Protein AF-A0A3P6G170-F1 (afdb_monomer)

Mean predicted aligned error: 2.38 Å

Nearest PDB structures (foldseek):
  2gwc-assembly1_B  TM=1.007E+00  e=7.651E-13  Brassica juncea
  4py5-assembly1_A  TM=5.403E-01  e=5.576E-01  Thermovibrio ammonificans HB-1
  6n45-assembly1_B  TM=4.521E-01  e=1.148E+00  Homo sapiens

Radius of gyration: 13.16 Å; Cα contacts (8 Å, |Δi|>4): 92; chains: 1; bounding box: 31×30×37 Å

Foldseek 3Di:
DDQVVVQVLQVQLCVVVVWDFDDDVPGGAWTDDDQKIWGADPVRDIDIDDHDDDDVVVVVVVVVVVVVSSCVRQVVVVHDDDDDPDDPD

Secondary structure (DSSP, 8-state):
--HHHHHHHHHHHHHHHTPEEEEETTEEEEEEETTEEEEE-TT--EEEE----SSHHHHHHHHHHHHHHHHHHHTTTT------SS---

Structure (mmCIF, N/CA/C/O backbone):
data_AF-A0A3P6G170-F1
#
_entry.id   AF-A0A3P6G170-F1
#
loop_
_atom_site.group_PDB
_atom_site.id
_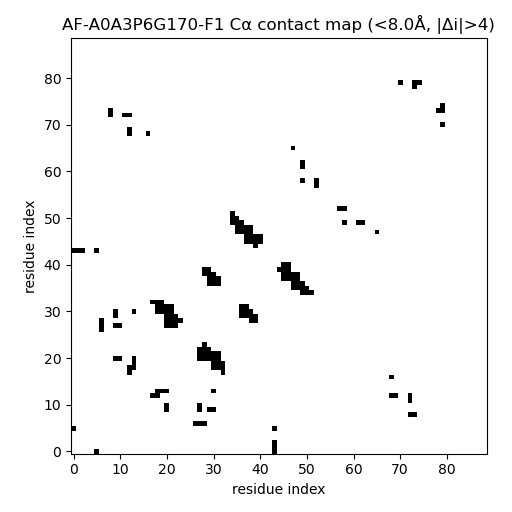atom_site.type_symbol
_atom_site.label_atom_id
_atom_site.label_alt_id
_atom_site.label_comp_id
_atom_site.label_asym_id
_atom_site.label_entity_id
_atom_site.label_seq_id
_atom_site.pdbx_PDB_ins_code
_atom_site.Cartn_x
_atom_site.Cartn_y
_atom_site.Cartn_z
_atom_site.occupancy
_atom_site.B_iso_or_equiv
_atom_site.auth_seq_id
_atom_site.auth_comp_id
_atom_site.auth_asym_id
_atom_site.auth_atom_id
_atom_site.pdbx_PDB_model_num
ATOM 1 N N . MET A 1 1 ? -11.196 6.175 6.360 1.00 84.50 1 MET A N 1
ATOM 2 C CA . MET A 1 1 ? -10.827 4.851 6.900 1.00 84.50 1 MET A CA 1
ATOM 3 C C . MET A 1 1 ? -10.212 5.066 8.277 1.00 84.50 1 MET A C 1
ATOM 5 O O . MET A 1 1 ? -9.494 6.047 8.429 1.00 84.50 1 MET A O 1
ATOM 9 N N . LYS A 1 2 ? -10.549 4.257 9.290 1.00 94.06 2 LYS A N 1
ATOM 10 C CA . LYS A 1 2 ? -9.915 4.346 10.625 1.00 94.06 2 LYS A CA 1
ATOM 11 C C . LYS A 1 2 ? -8.651 3.483 10.671 1.00 94.06 2 LYS A C 1
ATOM 13 O O . LYS A 1 2 ? -8.555 2.541 9.893 1.00 94.06 2 LYS A O 1
ATOM 18 N N . TYR A 1 3 ? -7.735 3.764 11.601 1.00 96.62 3 TYR A N 1
ATOM 19 C CA . TYR A 1 3 ? -6.486 3.002 11.748 1.00 96.62 3 TYR A CA 1
ATOM 20 C C . TYR A 1 3 ? -6.716 1.488 11.866 1.00 96.62 3 TYR A C 1
ATOM 22 O O . TYR A 1 3 ? -6.042 0.739 11.177 1.00 96.62 3 TYR A O 1
ATOM 30 N N . ASP A 1 4 ? -7.707 1.033 12.637 1.00 97.19 4 ASP A N 1
ATOM 31 C CA . ASP A 1 4 ? -7.956 -0.408 12.813 1.00 97.19 4 ASP A CA 1
ATOM 32 C C . ASP A 1 4 ? -8.256 -1.120 11.481 1.00 97.19 4 ASP A C 1
ATOM 34 O O . ASP A 1 4 ? -7.756 -2.211 11.229 1.00 97.19 4 ASP A O 1
ATOM 38 N N . GLN A 1 5 ? -8.991 -0.453 10.582 1.00 97.44 5 GLN A N 1
ATOM 39 C CA . GLN A 1 5 ? -9.261 -0.966 9.234 1.00 97.44 5 GLN A CA 1
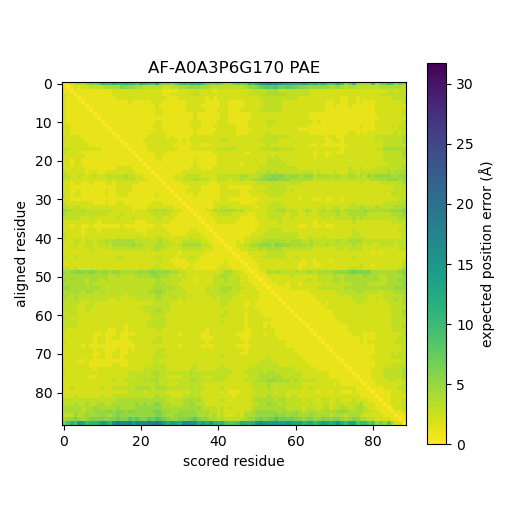ATOM 40 C C . GLN A 1 5 ? -7.996 -0.969 8.366 1.00 97.44 5 GLN A C 1
ATOM 42 O O . GLN A 1 5 ? -7.805 -1.867 7.555 1.00 97.44 5 GLN A O 1
ATOM 47 N N . ILE A 1 6 ? -7.123 0.031 8.533 1.00 98.06 6 ILE A N 1
ATOM 48 C CA . ILE A 1 6 ? -5.832 0.090 7.834 1.00 98.06 6 ILE A CA 1
ATOM 49 C C . ILE A 1 6 ? -4.929 -1.046 8.309 1.00 98.06 6 ILE A C 1
ATOM 51 O O . ILE A 1 6 ? -4.310 -1.719 7.493 1.00 98.06 6 ILE A O 1
ATOM 55 N N . ALA A 1 7 ? -4.867 -1.280 9.617 1.00 98.31 7 ALA A N 1
ATOM 56 C CA . ALA A 1 7 ? -4.065 -2.343 10.196 1.00 98.31 7 ALA A CA 1
ATOM 57 C C . ALA A 1 7 ? -4.537 -3.721 9.714 1.00 98.31 7 ALA A C 1
ATOM 59 O O . ALA A 1 7 ? -3.712 -4.547 9.330 1.00 98.31 7 ALA A O 1
ATOM 60 N N . GLU A 1 8 ? -5.848 -3.968 9.681 1.00 98.38 8 GLU A N 1
ATOM 61 C CA . GLU A 1 8 ? -6.419 -5.205 9.136 1.00 98.38 8 GLU A CA 1
ATOM 62 C C . GLU A 1 8 ? -6.096 -5.377 7.642 1.00 98.38 8 GLU A C 1
ATOM 64 O O . GLU A 1 8 ? -5.669 -6.457 7.224 1.00 98.38 8 GLU A O 1
ATOM 69 N N . LEU A 1 9 ? -6.196 -4.299 6.856 1.00 98.38 9 LEU A N 1
ATOM 70 C CA . LEU A 1 9 ? -5.828 -4.294 5.440 1.00 98.38 9 LEU A CA 1
ATOM 71 C C . LEU A 1 9 ? -4.339 -4.621 5.237 1.00 98.38 9 LEU A C 1
ATOM 73 O O . LEU A 1 9 ? -4.006 -5.499 4.442 1.00 98.38 9 LEU A O 1
ATOM 77 N N . LEU A 1 10 ? -3.439 -3.950 5.963 1.00 98.50 10 LEU A N 1
ATOM 78 C CA . LEU A 1 10 ? -1.991 -4.167 5.864 1.00 98.50 10 LEU A CA 1
ATOM 79 C C . LEU A 1 10 ? -1.610 -5.596 6.273 1.00 98.50 10 LEU A C 1
ATOM 81 O O . LEU A 1 10 ? -0.824 -6.237 5.580 1.00 98.50 10 LEU A O 1
ATOM 85 N N . ASN A 1 11 ? -2.186 -6.125 7.358 1.00 98.62 11 ASN A N 1
ATOM 86 C CA . ASN A 1 11 ? -1.943 -7.508 7.776 1.00 98.62 11 ASN A CA 1
ATOM 87 C C . ASN A 1 11 ? -2.409 -8.513 6.716 1.00 98.62 11 ASN A C 1
ATOM 89 O O . ASN A 1 11 ? -1.665 -9.429 6.373 1.00 98.62 11 ASN A O 1
ATOM 93 N N . SER A 1 12 ? -3.597 -8.302 6.154 1.00 98.44 12 SER A N 1
ATOM 94 C CA . SER A 1 12 ? -4.161 -9.178 5.127 1.00 98.44 12 SER A CA 1
ATOM 95 C C . SER A 1 12 ? -3.349 -9.151 3.826 1.00 98.44 12 SER A C 1
ATOM 97 O O . SER A 1 12 ? -3.125 -10.200 3.223 1.00 98.44 12 SER A O 1
ATOM 99 N N . ILE A 1 13 ? -2.847 -7.981 3.407 1.00 98.50 13 ILE A N 1
ATOM 100 C CA . ILE A 1 13 ? -1.932 -7.870 2.258 1.00 98.50 13 ILE A CA 1
ATOM 101 C C . ILE A 1 13 ? -0.609 -8.585 2.559 1.00 98.50 13 ILE A C 1
ATOM 103 O O . ILE A 1 13 ? -0.128 -9.346 1.720 1.00 98.50 13 ILE A O 1
ATOM 107 N N . ALA A 1 14 ? -0.043 -8.385 3.755 1.00 98.62 14 ALA A N 1
ATOM 108 C CA . ALA A 1 14 ? 1.203 -9.029 4.169 1.00 98.62 14 ALA A CA 1
ATOM 109 C C . ALA A 1 14 ? 1.124 -10.554 4.094 1.00 98.62 14 ALA A C 1
ATOM 111 O O . ALA A 1 14 ? 2.017 -11.194 3.547 1.00 98.62 14 ALA A O 1
ATOM 112 N N . GLU A 1 15 ? 0.042 -11.126 4.615 1.00 98.19 15 GLU A N 1
ATOM 113 C CA . GLU A 1 15 ? -0.150 -12.573 4.687 1.00 98.19 15 GLU A CA 1
ATOM 114 C C . GLU A 1 15 ? -0.492 -13.185 3.327 1.00 98.19 15 GLU A C 1
ATOM 116 O O . GLU A 1 15 ? -0.001 -14.263 3.001 1.00 98.19 15 GLU A O 1
ATOM 121 N N . ARG A 1 16 ? -1.300 -12.498 2.511 1.00 98.31 16 ARG A N 1
ATOM 122 C CA . ARG A 1 16 ? -1.752 -13.015 1.211 1.00 98.31 16 ARG A CA 1
ATOM 123 C C . ARG A 1 16 ? -0.709 -12.868 0.104 1.00 98.31 16 ARG A C 1
ATOM 125 O O . ARG A 1 16 ? -0.689 -13.684 -0.814 1.00 98.31 16 ARG A O 1
ATOM 132 N N . PHE A 1 17 ? 0.118 -11.826 0.165 1.00 98.19 17 PHE A N 1
ATOM 133 C CA . PHE A 1 17 ? 1.059 -11.468 -0.902 1.00 98.19 17 PHE A CA 1
ATOM 134 C C . PHE A 1 17 ? 2.515 -11.413 -0.442 1.00 98.19 17 PHE A C 1
ATOM 136 O O . PHE A 1 17 ? 3.353 -10.886 -1.168 1.00 98.19 17 PHE A O 1
ATOM 143 N N . GLU A 1 18 ? 2.813 -11.952 0.741 1.00 97.88 18 GLU A N 1
ATOM 144 C CA . GLU A 1 18 ? 4.176 -12.127 1.254 1.00 97.88 18 GLU A CA 1
ATOM 145 C C . GLU A 1 18 ? 4.951 -10.801 1.355 1.00 97.88 18 GLU A C 1
ATOM 147 O O . GLU A 1 18 ? 6.097 -10.677 0.909 1.00 97.88 18 GLU A O 1
ATOM 152 N N . TRP A 1 19 ? 4.312 -9.783 1.937 1.00 98.44 19 TRP A N 1
ATOM 153 C CA . TRP A 1 19 ? 5.005 -8.551 2.316 1.00 98.44 19 TRP A CA 1
ATOM 154 C C . TRP A 1 19 ? 5.504 -8.626 3.758 1.00 98.44 19 TRP A C 1
ATOM 156 O O . TRP A 1 19 ? 4.834 -9.143 4.652 1.00 98.44 19 TRP A O 1
ATOM 166 N N . GLU A 1 20 ? 6.669 -8.041 4.005 1.00 98.62 20 GLU A N 1
ATOM 167 C CA . GLU A 1 20 ? 7.214 -7.850 5.342 1.00 98.62 20 GLU A CA 1
ATOM 168 C C . GLU A 1 20 ? 6.484 -6.700 6.050 1.00 98.62 20 GLU A C 1
ATOM 170 O O . GLU A 1 20 ? 6.316 -5.615 5.487 1.00 98.62 20 GLU A O 1
ATOM 175 N N . LYS A 1 21 ? 6.048 -6.931 7.294 1.00 98.62 21 LYS A N 1
ATOM 176 C CA . LYS A 1 21 ? 5.336 -5.933 8.104 1.00 98.62 21 LYS A CA 1
ATOM 177 C C . LYS A 1 21 ? 6.320 -4.885 8.633 1.00 98.62 21 LYS A C 1
ATOM 179 O O . LYS A 1 21 ? 7.310 -5.234 9.273 1.00 98.62 21 LYS A O 1
ATOM 184 N N . VAL A 1 22 ? 6.027 -3.604 8.411 1.00 98.50 22 VAL A N 1
ATOM 185 C CA . VAL A 1 22 ? 6.777 -2.484 8.999 1.00 98.50 22 VAL A CA 1
ATOM 186 C C . VAL A 1 22 ? 6.034 -1.999 10.240 1.00 98.50 22 VAL A C 1
ATOM 188 O O . VAL A 1 22 ? 4.862 -1.627 10.159 1.00 98.50 22 VAL A O 1
ATOM 191 N N . MET A 1 23 ? 6.719 -2.012 11.385 1.00 98.38 23 MET A N 1
ATOM 192 C CA . MET A 1 23 ? 6.126 -1.763 12.701 1.00 98.38 23 MET A CA 1
ATOM 193 C C . MET A 1 23 ? 6.700 -0.500 13.354 1.00 98.38 23 MET A C 1
ATOM 195 O O . MET A 1 23 ? 7.908 -0.272 13.308 1.00 98.38 23 MET A O 1
ATOM 199 N N . GLU A 1 24 ? 5.850 0.261 14.039 1.00 97.75 24 GLU A N 1
ATOM 200 C CA . GLU A 1 24 ? 6.229 1.294 15.004 1.00 97.75 24 GLU A CA 1
ATOM 201 C C . GLU A 1 24 ? 5.652 0.911 16.371 1.00 97.75 24 GLU A C 1
ATOM 203 O O . GLU A 1 24 ? 4.449 1.010 16.617 1.00 97.75 24 GLU A O 1
ATOM 208 N N . GLY A 1 25 ? 6.508 0.393 17.254 1.00 97.56 25 GLY A N 1
ATOM 209 C CA . GLY A 1 25 ? 6.048 -0.252 18.483 1.00 97.56 25 GLY A CA 1
ATOM 210 C C . GLY A 1 25 ? 5.198 -1.488 18.173 1.00 97.56 25 GLY A C 1
ATOM 211 O O . GLY A 1 25 ? 5.653 -2.409 17.498 1.00 97.56 25 GLY A O 1
ATOM 212 N N . ASP A 1 26 ? 3.965 -1.504 18.673 1.00 96.88 26 ASP A N 1
ATOM 213 C CA . ASP A 1 26 ? 2.963 -2.554 18.458 1.00 96.88 26 ASP A CA 1
ATOM 214 C C . ASP A 1 26 ? 2.062 -2.303 17.234 1.00 96.88 26 ASP A C 1
ATOM 216 O O . ASP A 1 26 ? 1.202 -3.124 16.909 1.00 96.88 26 ASP A O 1
ATOM 220 N N . LYS A 1 27 ? 2.257 -1.181 16.533 1.00 98.00 27 LYS A N 1
ATOM 221 C CA . LYS A 1 27 ? 1.417 -0.751 15.415 1.00 98.00 27 LYS A CA 1
ATOM 222 C C . LYS A 1 27 ? 2.057 -1.074 14.076 1.00 98.00 27 LYS A C 1
ATOM 224 O O . LYS A 1 27 ? 3.195 -0.695 13.823 1.00 98.00 27 LYS A O 1
ATOM 229 N N . ILE A 1 28 ? 1.310 -1.737 13.196 1.00 98.50 28 ILE A N 1
ATOM 230 C CA . ILE A 1 28 ? 1.704 -1.881 11.794 1.00 98.50 28 ILE A CA 1
ATOM 231 C C . ILE A 1 28 ? 1.449 -0.555 11.072 1.00 98.50 28 ILE A C 1
ATOM 233 O O . ILE A 1 28 ? 0.342 -0.021 11.110 1.00 98.50 28 ILE A O 1
ATOM 237 N N . ILE A 1 29 ? 2.482 -0.013 10.433 1.00 98.06 29 ILE A N 1
ATOM 238 C CA . ILE A 1 29 ? 2.440 1.306 9.778 1.00 98.06 29 ILE A CA 1
ATOM 239 C C . ILE A 1 29 ? 2.749 1.247 8.281 1.00 98.06 29 ILE A C 1
ATOM 241 O O . ILE A 1 29 ? 2.661 2.255 7.587 1.00 98.06 29 ILE A O 1
ATOM 245 N N . GLY A 1 30 ? 3.109 0.074 7.770 1.00 98.50 30 GLY A N 1
ATOM 246 C CA . GLY A 1 30 ? 3.449 -0.099 6.369 1.00 98.50 30 GLY A CA 1
ATOM 247 C C . GLY A 1 30 ? 3.869 -1.521 6.048 1.00 98.50 30 GLY A C 1
ATOM 248 O O . GLY A 1 30 ? 3.849 -2.405 6.909 1.00 98.50 30 GLY A O 1
ATOM 249 N N . LEU A 1 31 ? 4.265 -1.727 4.798 1.00 98.75 31 LEU A N 1
ATOM 250 C CA . LEU A 1 31 ? 4.739 -3.004 4.277 1.00 98.75 31 LEU A CA 1
ATOM 251 C C . LEU A 1 31 ? 5.988 -2.807 3.426 1.00 98.75 31 LEU A C 1
ATOM 253 O O . LEU A 1 31 ? 6.185 -1.749 2.831 1.00 98.75 31 LEU A O 1
ATOM 257 N N . LYS A 1 32 ? 6.814 -3.844 3.317 1.00 98.38 32 LYS A N 1
ATOM 258 C CA . LYS A 1 32 ? 7.979 -3.863 2.432 1.00 98.38 32 LYS A CA 1
ATOM 259 C C . LYS A 1 32 ? 8.062 -5.175 1.662 1.00 98.38 32 LYS A C 1
ATOM 261 O O . LYS A 1 32 ? 7.881 -6.245 2.228 1.00 98.38 32 LYS A O 1
ATOM 266 N N . GLN A 1 33 ? 8.376 -5.098 0.374 1.00 97.50 33 GLN A N 1
ATOM 267 C CA . GLN A 1 33 ? 8.644 -6.269 -0.456 1.00 97.50 33 GLN A CA 1
ATOM 268 C C . GLN A 1 33 ? 9.789 -5.949 -1.415 1.00 97.50 33 GLN A C 1
ATOM 270 O O . GLN A 1 33 ? 9.669 -5.147 -2.342 1.00 97.50 33 GLN A O 1
ATOM 275 N N . GLY A 1 34 ? 10.954 -6.547 -1.160 1.00 95.50 34 GLY A N 1
ATOM 276 C CA . GLY A 1 34 ? 12.172 -6.246 -1.910 1.00 95.50 34 GLY A CA 1
ATOM 277 C C . GLY A 1 34 ? 12.547 -4.760 -1.828 1.00 95.50 34 GLY A C 1
ATOM 278 O O . GLY A 1 34 ? 12.951 -4.272 -0.771 1.00 95.50 34 GLY A O 1
ATOM 279 N N . LYS A 1 35 ? 12.445 -4.055 -2.963 1.00 96.38 35 LYS A N 1
ATOM 280 C CA . LYS A 1 35 ? 12.740 -2.615 -3.094 1.00 96.38 35 LYS A CA 1
ATOM 281 C C . LYS A 1 35 ? 11.493 -1.723 -3.117 1.00 96.38 35 LYS A C 1
ATOM 283 O O . LYS A 1 35 ? 11.641 -0.524 -3.312 1.00 96.38 35 LYS A O 1
ATOM 288 N N . GLN A 1 36 ? 10.308 -2.301 -2.939 1.00 96.88 36 GLN A N 1
ATOM 289 C CA . GLN A 1 36 ? 9.049 -1.570 -2.851 1.00 96.88 36 GLN A CA 1
ATOM 290 C C . GLN A 1 36 ? 8.608 -1.449 -1.396 1.00 96.88 36 GLN A C 1
ATOM 292 O O . GLN A 1 36 ? 8.895 -2.329 -0.574 1.00 96.88 36 GLN A O 1
ATOM 297 N N . SER A 1 37 ? 7.861 -0.395 -1.091 1.00 98.12 37 SER A N 1
ATOM 298 C CA . SER A 1 37 ? 7.215 -0.235 0.208 1.00 98.12 37 SER A CA 1
ATOM 299 C C . SER A 1 37 ? 5.840 0.403 0.094 1.00 98.12 37 SER A C 1
ATOM 301 O O . SER A 1 37 ? 5.586 1.206 -0.800 1.00 98.12 37 SER A O 1
ATOM 303 N N . ILE A 1 38 ? 4.978 0.051 1.041 1.00 98.50 38 ILE A N 1
ATOM 304 C CA . ILE A 1 38 ? 3.699 0.701 1.290 1.00 98.50 38 ILE A CA 1
ATOM 305 C C . ILE A 1 38 ? 3.819 1.481 2.597 1.00 98.50 38 ILE A C 1
ATOM 307 O O . ILE A 1 38 ? 4.253 0.917 3.605 1.00 98.50 38 ILE A O 1
ATOM 311 N N . SER A 1 39 ? 3.424 2.748 2.584 1.00 98.06 39 SER A N 1
ATOM 312 C CA . SER A 1 39 ? 3.471 3.666 3.728 1.00 98.06 39 SER A CA 1
ATOM 313 C C . SER A 1 39 ? 2.120 4.343 3.956 1.00 98.06 39 SER A C 1
A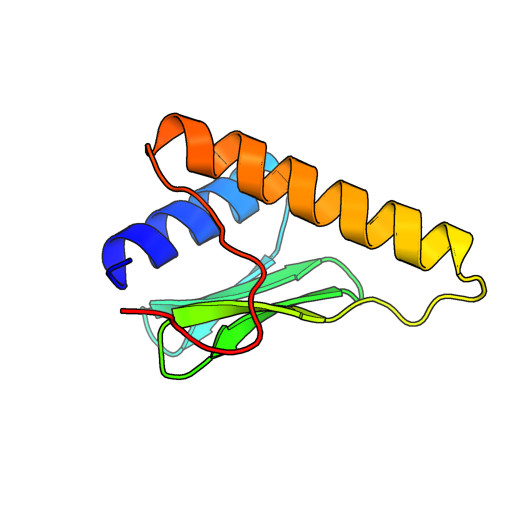TOM 315 O O . SER A 1 39 ? 1.226 4.318 3.104 1.00 98.06 39 SER A O 1
ATOM 317 N N . LEU A 1 40 ? 1.970 4.926 5.146 1.00 97.50 40 LEU A N 1
ATOM 318 C CA . LEU A 1 40 ? 0.819 5.733 5.523 1.00 97.50 40 LEU A CA 1
ATOM 319 C C . LEU A 1 40 ? 1.234 7.186 5.725 1.00 97.50 40 LEU A C 1
ATOM 321 O O . LEU A 1 40 ? 2.125 7.480 6.520 1.00 97.50 40 LEU A O 1
ATOM 325 N N . GLU A 1 41 ? 0.512 8.086 5.073 1.00 96.44 41 GLU A N 1
ATOM 326 C CA . GLU A 1 41 ? 0.600 9.522 5.334 1.00 96.44 41 GLU A CA 1
ATOM 327 C C . GLU A 1 41 ? -0.210 9.913 6.587 1.00 96.44 41 GLU A C 1
ATOM 329 O O . GLU A 1 41 ? -1.065 9.138 7.036 1.00 96.44 41 GLU A O 1
ATOM 334 N N . PRO A 1 42 ? -0.030 11.125 7.158 1.00 93.44 42 PRO A N 1
ATOM 335 C CA . PRO A 1 42 ? -0.677 11.520 8.417 1.00 93.44 42 PRO A CA 1
ATOM 336 C C . PRO A 1 42 ? -2.210 11.396 8.442 1.00 93.44 42 PRO A C 1
ATOM 338 O O . PRO A 1 42 ? -2.799 11.225 9.508 1.00 93.44 42 PRO A O 1
ATOM 341 N N . GLY A 1 43 ? -2.873 11.488 7.283 1.00 93.38 43 GLY A N 1
ATOM 342 C CA . GLY A 1 43 ? -4.324 11.332 7.145 1.00 93.38 43 GLY A CA 1
ATOM 343 C C . GLY A 1 43 ? -4.786 9.906 6.824 1.00 93.38 43 GLY A C 1
ATOM 344 O O . GLY A 1 43 ? -5.967 9.705 6.534 1.00 93.38 43 GLY A O 1
ATOM 345 N N . GLY A 1 44 ? -3.881 8.925 6.843 1.00 94.56 44 GLY A N 1
ATOM 346 C CA . GLY A 1 44 ? -4.150 7.544 6.448 1.00 94.56 44 GLY A CA 1
ATOM 347 C C . GLY A 1 44 ? -4.241 7.347 4.934 1.00 94.56 4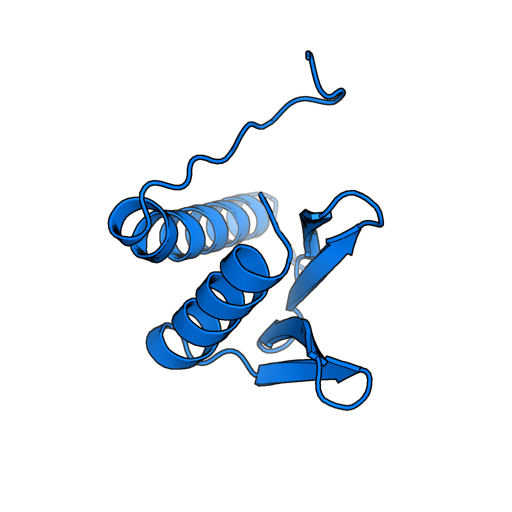4 GLY A C 1
ATOM 348 O O . GLY A 1 44 ? -4.857 6.374 4.493 1.00 94.56 44 GLY A O 1
ATOM 349 N N . GLN A 1 45 ? -3.685 8.267 4.135 1.00 97.06 45 GLN A N 1
ATOM 350 C CA . GLN A 1 45 ? -3.503 8.030 2.705 1.00 97.06 45 GLN A CA 1
ATOM 351 C C . GLN A 1 45 ? -2.514 6.880 2.519 1.00 97.06 45 GLN A C 1
ATOM 353 O O . GLN A 1 45 ? -1.531 6.770 3.247 1.00 97.06 45 GLN A O 1
ATOM 358 N N . PHE A 1 46 ? -2.824 6.013 1.563 1.00 96.56 46 PHE A N 1
ATOM 359 C CA . PHE A 1 46 ? -2.107 4.772 1.316 1.00 96.56 46 PHE A CA 1
ATOM 360 C C . PHE A 1 46 ? -1.164 4.983 0.139 1.00 96.56 46 PHE A C 1
ATOM 362 O O . PHE A 1 46 ? -1.624 5.256 -0.973 1.00 96.56 46 PHE A O 1
ATOM 369 N N . GLU A 1 47 ? 0.135 4.907 0.394 1.00 97.81 47 GLU A N 1
ATOM 370 C CA . GLU A 1 47 ? 1.163 5.242 -0.584 1.00 97.81 47 GLU A CA 1
ATOM 371 C C . GLU A 1 47 ? 1.925 3.994 -1.040 1.00 97.81 47 GLU A C 1
ATOM 373 O O . GLU A 1 47 ? 2.223 3.114 -0.236 1.00 97.81 47 GLU A O 1
ATOM 378 N N . LEU A 1 48 ? 2.262 3.942 -2.335 1.00 97.94 48 LEU A N 1
ATOM 379 C CA . LEU A 1 48 ? 3.229 3.006 -2.904 1.00 97.94 48 LEU A CA 1
ATOM 380 C C . LEU A 1 48 ? 4.512 3.759 -3.266 1.00 97.94 48 LEU A C 1
ATOM 382 O O . LEU A 1 48 ? 4.500 4.643 -4.123 1.00 97.94 48 LEU A O 1
ATOM 386 N N . SER A 1 49 ? 5.627 3.325 -2.693 1.00 97.31 49 SER A N 1
ATOM 387 C CA . SER A 1 49 ? 6.971 3.654 -3.160 1.00 97.31 49 SER A CA 1
ATOM 388 C C . SER A 1 49 ? 7.514 2.505 -4.012 1.00 97.31 49 SER A C 1
ATOM 390 O O . SER A 1 49 ? 7.801 1.416 -3.510 1.00 97.31 49 SER A O 1
ATOM 392 N N . SER A 1 50 ? 7.626 2.767 -5.313 1.00 93.31 50 SER A N 1
ATOM 393 C CA . SER A 1 50 ? 8.087 1.835 -6.345 1.00 93.31 50 SER A CA 1
ATOM 394 C C . SER A 1 50 ? 9.560 1.446 -6.224 1.00 93.31 50 SER A C 1
ATOM 396 O O . SER A 1 50 ? 10.385 2.205 -5.709 1.00 93.31 50 SER A O 1
ATOM 398 N N . ALA A 1 51 ? 9.922 0.288 -6.784 1.00 95.50 51 ALA A N 1
ATOM 399 C CA . ALA A 1 51 ? 11.326 -0.061 -6.947 1.00 95.50 51 ALA A CA 1
ATOM 400 C C . ALA A 1 51 ? 11.999 0.851 -7.997 1.00 95.50 51 ALA A C 1
ATOM 402 O O . ALA A 1 51 ? 11.338 1.402 -8.880 1.00 95.50 51 ALA A O 1
ATOM 403 N N . PRO A 1 52 ? 13.337 0.981 -7.976 1.00 95.94 52 PRO A N 1
ATOM 404 C CA . PRO A 1 52 ? 14.079 1.529 -9.106 1.00 95.94 52 PRO A CA 1
ATOM 405 C C . PRO A 1 52 ?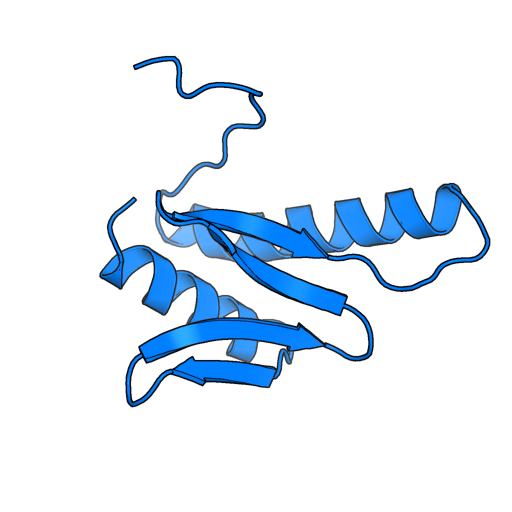 13.943 0.589 -10.313 1.00 95.94 52 PRO A C 1
ATOM 407 O O . PRO A 1 52 ? 14.472 -0.526 -10.292 1.00 95.94 52 PRO A O 1
ATOM 410 N N . LEU A 1 53 ? 13.226 1.038 -11.343 1.00 96.50 53 LEU A N 1
ATOM 411 C CA . LEU A 1 53 ? 12.917 0.277 -12.557 1.00 96.50 53 LEU A CA 1
ATOM 412 C C . LEU A 1 53 ? 13.534 0.944 -13.792 1.00 96.50 53 LEU A C 1
ATOM 414 O O . LEU A 1 53 ? 13.783 2.147 -13.805 1.00 96.50 53 LEU A O 1
ATOM 418 N N . GLU A 1 54 ? 13.789 0.153 -14.831 1.00 97.69 54 GLU A N 1
ATOM 419 C CA . GLU A 1 54 ? 14.473 0.596 -16.051 1.00 97.69 54 GLU A CA 1
ATOM 420 C C . GLU A 1 54 ? 13.509 1.232 -17.060 1.00 97.69 54 GLU A C 1
ATOM 422 O O . GLU A 1 54 ? 13.877 2.151 -17.789 1.00 97.69 54 GLU A O 1
ATOM 427 N N . THR A 1 55 ? 12.261 0.756 -17.108 1.00 98.12 55 THR A N 1
ATOM 428 C CA . THR A 1 55 ? 11.286 1.183 -18.120 1.00 98.12 55 THR A CA 1
ATOM 429 C C . THR A 1 55 ? 9.939 1.562 -17.518 1.00 98.12 55 THR A C 1
ATOM 431 O O . THR A 1 55 ? 9.484 0.985 -16.531 1.00 98.12 55 THR A O 1
ATOM 434 N N . LEU A 1 56 ? 9.228 2.465 -18.197 1.00 97.81 56 LEU A N 1
ATOM 435 C CA . LEU A 1 56 ? 7.860 2.843 -17.828 1.00 97.81 56 LEU A CA 1
ATOM 436 C C . LEU A 1 56 ? 6.877 1.663 -17.890 1.00 97.81 56 LEU A C 1
ATOM 438 O O . LEU A 1 56 ? 5.885 1.648 -17.167 1.00 97.81 56 LEU A O 1
ATOM 442 N N . HIS A 1 57 ? 7.143 0.655 -18.726 1.00 98.19 57 HIS A N 1
ATOM 443 C CA . HIS A 1 57 ? 6.325 -0.558 -18.781 1.00 98.19 57 HIS A CA 1
ATOM 444 C C . HIS A 1 57 ? 6.434 -1.376 -17.494 1.00 98.19 57 HIS A C 1
ATOM 446 O O . HIS A 1 57 ? 5.425 -1.895 -17.021 1.00 98.19 57 HIS A O 1
ATOM 452 N N . GLN A 1 58 ? 7.628 -1.441 -16.897 1.00 97.62 58 GLN A N 1
ATOM 453 C CA . GLN A 1 58 ? 7.813 -2.061 -15.586 1.00 97.62 58 GLN A CA 1
ATOM 454 C C . GLN A 1 58 ? 7.096 -1.253 -14.501 1.00 97.62 58 GLN A C 1
ATOM 456 O O . GLN A 1 58 ? 6.393 -1.848 -13.692 1.00 97.62 58 GLN A O 1
ATOM 461 N N . THR A 1 59 ? 7.190 0.083 -14.520 1.00 97.06 59 THR A N 1
ATOM 462 C CA . THR A 1 59 ? 6.441 0.941 -13.580 1.00 97.06 59 THR A CA 1
ATOM 463 C C . THR A 1 59 ? 4.936 0.706 -13.688 1.00 97.06 59 THR A C 1
ATOM 465 O O . THR A 1 59 ? 4.259 0.530 -12.682 1.00 97.06 59 THR A O 1
ATOM 468 N N . CYS A 1 60 ? 4.402 0.636 -14.910 1.00 97.69 60 CYS A N 1
ATOM 469 C CA . CYS A 1 60 ? 2.991 0.336 -15.137 1.00 97.69 60 CYS A CA 1
ATOM 470 C C . CYS A 1 60 ? 2.613 -1.052 -14.596 1.00 97.69 60 CYS A C 1
ATOM 472 O O . CYS A 1 60 ? 1.586 -1.195 -13.935 1.00 97.69 60 CYS A O 1
ATOM 474 N N . ALA A 1 61 ? 3.441 -2.075 -14.830 1.00 97.69 61 ALA A N 1
ATOM 475 C CA . ALA A 1 61 ? 3.205 -3.415 -14.296 1.00 97.69 61 ALA A CA 1
ATOM 476 C C . ALA A 1 61 ? 3.209 -3.434 -12.756 1.00 97.69 61 ALA A C 1
ATOM 478 O O . ALA A 1 61 ? 2.351 -4.073 -12.149 1.00 97.69 61 ALA A O 1
ATOM 479 N N . GLU A 1 62 ? 4.124 -2.697 -12.128 1.00 97.19 62 GLU A N 1
ATOM 480 C CA . GLU A 1 62 ? 4.236 -2.610 -10.672 1.00 97.19 62 GLU A CA 1
ATOM 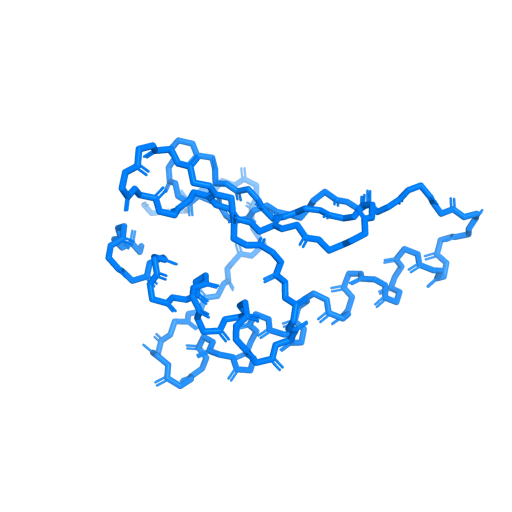481 C C . GLU A 1 62 ? 3.030 -1.897 -10.044 1.00 97.19 62 GLU A C 1
ATOM 483 O O . GLU A 1 62 ? 2.402 -2.435 -9.132 1.00 97.19 62 GLU A O 1
ATOM 488 N N . VAL A 1 63 ? 2.622 -0.752 -10.603 1.00 97.19 63 VAL A N 1
ATOM 489 C CA . VAL A 1 63 ? 1.412 -0.035 -10.171 1.00 97.19 63 VAL A CA 1
ATOM 490 C C . VAL A 1 63 ? 0.173 -0.924 -10.301 1.00 97.19 63 VAL A C 1
ATOM 492 O O . VAL A 1 63 ? -0.639 -0.990 -9.380 1.00 97.19 63 VAL A O 1
ATOM 495 N N . ASN A 1 64 ? 0.026 -1.655 -11.411 1.00 97.69 64 ASN A N 1
ATOM 496 C CA . ASN A 1 64 ? -1.108 -2.563 -11.597 1.00 97.69 64 ASN A CA 1
ATOM 497 C C . ASN A 1 64 ? -1.095 -3.730 -10.599 1.00 97.69 64 ASN A C 1
ATOM 499 O O . ASN A 1 64 ? -2.153 -4.093 -10.086 1.00 97.69 64 ASN A O 1
ATOM 503 N N . SER A 1 65 ? 0.079 -4.292 -10.296 1.00 97.69 65 SER A N 1
ATOM 504 C CA . SER A 1 65 ? 0.225 -5.330 -9.268 1.00 97.69 65 SER A CA 1
ATOM 505 C C . SER A 1 65 ? -0.227 -4.817 -7.901 1.00 97.69 65 SER A C 1
ATOM 507 O O . SER A 1 65 ? -1.053 -5.450 -7.245 1.00 97.69 65 SER A O 1
ATOM 509 N N . HIS A 1 66 ? 0.231 -3.628 -7.505 1.00 97.75 66 HIS A N 1
ATOM 510 C CA . HIS A 1 66 ? -0.182 -3.001 -6.253 1.00 97.75 66 HIS A CA 1
ATOM 511 C C . HIS A 1 66 ? -1.700 -2.772 -6.190 1.00 97.75 66 HIS A C 1
ATOM 513 O O . HIS A 1 66 ? -2.349 -3.202 -5.236 1.00 97.75 66 HIS A O 1
ATOM 519 N N . LEU A 1 67 ? -2.287 -2.157 -7.224 1.00 97.94 67 LEU A N 1
ATOM 520 C CA . LEU A 1 67 ? -3.730 -1.905 -7.281 1.00 97.94 67 LEU A CA 1
ATOM 521 C C . LEU A 1 67 ? -4.543 -3.203 -7.219 1.00 97.94 67 LEU A C 1
ATOM 523 O O . LEU A 1 67 ? -5.579 -3.241 -6.556 1.00 97.94 67 LEU A O 1
ATOM 527 N N . TYR A 1 68 ? -4.073 -4.269 -7.873 1.00 98.25 68 TYR A N 1
ATOM 528 C CA . TYR A 1 68 ? -4.693 -5.590 -7.799 1.00 98.25 68 TYR A CA 1
ATOM 529 C C . TYR A 1 68 ? -4.681 -6.142 -6.369 1.00 98.25 68 TYR A C 1
ATOM 531 O O . TYR A 1 68 ? -5.728 -6.542 -5.864 1.00 98.25 68 TYR A O 1
ATOM 539 N N . GLN A 1 69 ? -3.523 -6.129 -5.702 1.00 98.06 69 GLN A N 1
ATOM 540 C CA . GLN A 1 69 ? -3.374 -6.670 -4.348 1.00 98.06 69 GLN A CA 1
ATOM 541 C C . GLN A 1 69 ? -4.233 -5.915 -3.331 1.00 98.06 69 GLN A C 1
ATOM 543 O O . GLN A 1 69 ? -4.961 -6.530 -2.551 1.00 98.06 69 GLN A O 1
ATOM 548 N N . VAL A 1 70 ? -4.193 -4.581 -3.380 1.00 97.38 70 VAL A N 1
ATOM 549 C CA . VAL A 1 70 ? -5.000 -3.724 -2.506 1.00 97.38 70 VAL A CA 1
ATOM 550 C C . VAL A 1 70 ? -6.485 -3.979 -2.732 1.00 97.38 70 VAL A C 1
ATOM 552 O O . VAL A 1 70 ? -7.218 -4.190 -1.770 1.00 97.38 70 VAL A O 1
ATOM 555 N N . LYS A 1 71 ? -6.934 -4.018 -3.991 1.00 97.81 71 LYS A N 1
ATOM 556 C CA . LYS A 1 71 ? -8.340 -4.252 -4.331 1.00 97.81 71 LYS A CA 1
ATOM 557 C C . LYS A 1 71 ? -8.826 -5.630 -3.877 1.00 97.81 71 LYS A C 1
ATOM 559 O O . LYS A 1 71 ? -9.900 -5.716 -3.291 1.00 97.81 71 LYS A O 1
ATOM 564 N N . ALA A 1 72 ? -8.026 -6.677 -4.090 1.00 97.81 72 ALA A N 1
ATOM 565 C CA . ALA A 1 72 ? -8.379 -8.051 -3.735 1.00 97.81 72 ALA A CA 1
ATOM 566 C C . ALA A 1 72 ? -8.682 -8.230 -2.238 1.00 97.81 72 ALA A C 1
ATOM 568 O O . ALA A 1 72 ? -9.501 -9.067 -1.881 1.00 97.81 72 ALA A O 1
ATOM 569 N N . VAL A 1 73 ? -8.030 -7.455 -1.370 1.00 98.00 73 VAL A N 1
ATOM 570 C C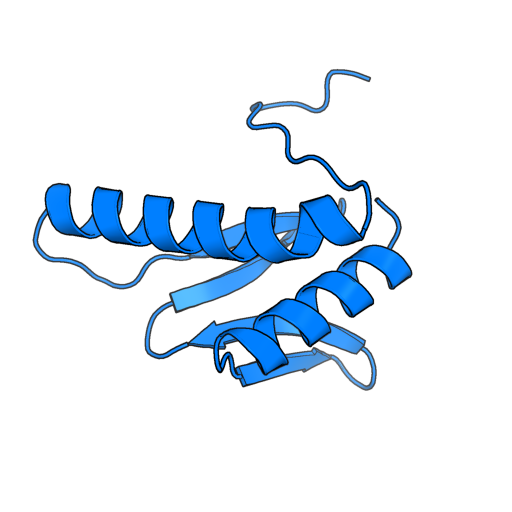A . VAL A 1 73 ? -8.290 -7.473 0.077 1.00 98.00 73 VAL A CA 1
ATOM 571 C C . VAL A 1 73 ? -9.359 -6.446 0.459 1.00 98.00 73 VAL A C 1
ATOM 573 O O . VAL A 1 73 ? -10.280 -6.751 1.209 1.00 98.00 73 VAL A O 1
ATOM 576 N N . ALA A 1 74 ? -9.272 -5.227 -0.073 1.00 97.38 74 ALA A N 1
ATOM 577 C CA . ALA A 1 74 ? -10.161 -4.131 0.298 1.00 97.38 74 ALA A CA 1
ATOM 578 C C . ALA A 1 74 ? -11.632 -4.393 -0.062 1.00 97.38 74 ALA A C 1
ATOM 580 O O . ALA A 1 74 ? -12.518 -3.985 0.691 1.00 97.38 74 ALA A O 1
ATOM 581 N N . GLU A 1 75 ? -11.910 -5.097 -1.167 1.00 97.12 75 GLU A N 1
ATOM 582 C CA . GLU A 1 75 ? -13.280 -5.453 -1.560 1.00 97.12 75 GLU A CA 1
ATOM 583 C C . GLU A 1 75 ? -13.961 -6.368 -0.533 1.00 97.12 75 GLU A C 1
ATOM 585 O O . GLU A 1 75 ? -15.130 -6.154 -0.214 1.00 97.12 75 GLU A O 1
ATOM 590 N N . GLU A 1 76 ? -13.227 -7.321 0.051 1.00 96.38 76 GLU A N 1
ATOM 591 C CA . GLU A 1 76 ? -13.732 -8.207 1.114 1.00 96.38 76 GLU A CA 1
ATOM 592 C C . GLU A 1 76 ? -14.094 -7.422 2.388 1.00 96.38 76 GLU A C 1
ATOM 594 O O . GLU A 1 76 ? -14.986 -7.813 3.138 1.00 96.38 76 GLU A O 1
ATOM 599 N N . MET A 1 77 ? -13.446 -6.273 2.595 1.00 96.31 77 MET A N 1
ATOM 600 C CA . MET A 1 77 ? -13.648 -5.378 3.738 1.00 96.31 77 MET A CA 1
ATOM 601 C C . MET A 1 77 ? -14.668 -4.256 3.466 1.00 96.31 77 MET A C 1
ATOM 603 O O . MET A 1 77 ? -14.933 -3.433 4.345 1.00 96.31 77 MET A O 1
ATOM 607 N N . GLY A 1 78 ? -15.214 -4.167 2.247 1.00 96.81 78 GLY A N 1
ATOM 608 C CA . GLY A 1 78 ? -16.087 -3.062 1.833 1.00 96.81 78 GLY A CA 1
ATOM 609 C C . GLY A 1 78 ? -15.377 -1.702 1.751 1.00 96.81 78 GLY A C 1
ATOM 610 O O . GLY A 1 78 ? -16.011 -0.660 1.937 1.00 96.81 78 GLY A O 1
ATOM 611 N N . ILE A 1 79 ? -14.064 -1.693 1.503 1.00 96.56 79 ILE A N 1
ATOM 612 C CA . ILE A 1 79 ? -13.229 -0.491 1.396 1.00 96.56 79 ILE A CA 1
ATOM 613 C C . ILE A 1 79 ? -12.981 -0.161 -0.080 1.00 96.56 79 ILE A C 1
ATOM 615 O O . ILE A 1 79 ? -12.622 -1.021 -0.879 1.00 96.56 79 ILE A O 1
ATOM 619 N N . GLY A 1 80 ? -13.134 1.117 -0.434 1.00 95.69 80 GLY A N 1
ATOM 620 C CA . GLY A 1 80 ? -12.764 1.657 -1.743 1.00 95.69 80 GLY A CA 1
ATOM 621 C C . GLY A 1 80 ? -11.598 2.640 -1.646 1.00 95.69 80 GLY A C 1
ATOM 622 O O . GLY A 1 80 ? -11.452 3.343 -0.645 1.00 95.69 80 GLY A O 1
ATOM 623 N N . PHE A 1 81 ? -10.804 2.719 -2.713 1.00 96.44 81 PHE A N 1
ATOM 624 C CA . PHE A 1 81 ? -9.720 3.690 -2.870 1.00 96.44 81 PHE A CA 1
ATOM 625 C C . PHE A 1 81 ? -10.103 4.765 -3.886 1.00 96.44 81 PHE A C 1
ATOM 627 O O . PHE A 1 81 ? -10.724 4.473 -4.908 1.00 96.44 81 PHE A O 1
ATOM 634 N N . LEU A 1 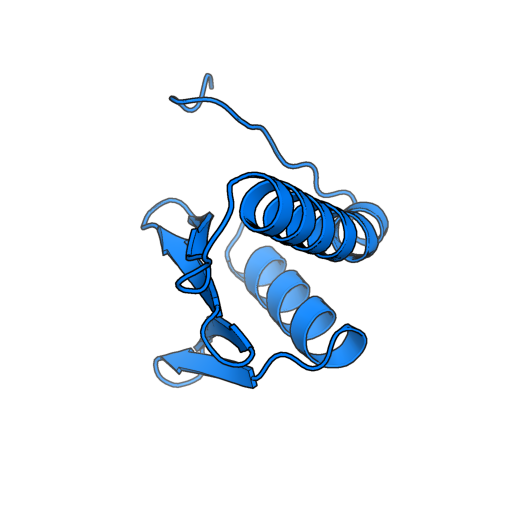82 ? -9.719 6.011 -3.607 1.00 96.25 82 LEU A N 1
ATOM 635 C CA . LEU A 1 82 ? -10.003 7.168 -4.451 1.00 96.25 82 LEU A CA 1
ATOM 636 C C . LEU A 1 82 ? -8.694 7.859 -4.843 1.00 96.25 82 LEU A C 1
ATOM 638 O O . LEU A 1 82 ? -7.992 8.392 -3.989 1.00 96.25 82 LEU A O 1
ATOM 642 N N . GLY A 1 83 ? -8.389 7.870 -6.141 1.00 95.50 83 GLY A N 1
ATOM 643 C CA . GLY A 1 83 ? -7.241 8.586 -6.696 1.00 95.50 83 GLY A CA 1
ATOM 644 C C . GLY A 1 83 ? -7.586 10.042 -6.993 1.00 95.50 83 GLY A C 1
ATOM 645 O O . GLY A 1 83 ? -8.044 10.355 -8.090 1.00 95.50 83 GLY A O 1
ATOM 646 N N . MET A 1 84 ? -7.382 10.933 -6.023 1.00 96.38 84 MET A N 1
ATOM 647 C CA . MET A 1 84 ? -7.571 12.379 -6.177 1.00 96.38 84 MET A CA 1
ATOM 648 C C . MET A 1 84 ? -6.472 13.148 -5.442 1.00 96.38 84 MET A C 1
ATOM 650 O O . MET A 1 84 ? -6.009 12.720 -4.392 1.00 96.38 84 MET A O 1
ATOM 654 N N . GLY A 1 85 ? -6.083 14.314 -5.966 1.00 95.56 85 GLY A N 1
ATOM 655 C CA . GLY A 1 85 ? -5.060 15.166 -5.340 1.00 95.56 85 GLY A CA 1
ATOM 656 C C . GLY A 1 85 ? -5.522 15.908 -4.077 1.00 95.56 85 GLY A C 1
ATOM 657 O O . GLY A 1 85 ? -4.717 16.552 -3.416 1.00 95.56 85 GLY A O 1
ATOM 658 N N . PHE A 1 86 ? -6.813 15.846 -3.747 1.00 94.19 86 PHE A N 1
ATOM 659 C CA . PHE A 1 86 ? -7.409 16.458 -2.561 1.00 94.19 86 PHE A CA 1
ATOM 660 C C . PHE A 1 86 ? -8.604 15.617 -2.109 1.00 94.19 86 PHE A C 1
ATOM 662 O O . PHE A 1 86 ? -9.291 15.042 -2.954 1.00 94.19 86 PHE A O 1
ATOM 669 N N . GLN A 1 87 ? -8.862 15.561 -0.800 1.00 92.44 87 GLN A N 1
ATOM 670 C CA . GLN A 1 87 ? -10.047 14.909 -0.241 1.00 92.44 87 GLN A CA 1
ATOM 671 C C . GLN A 1 87 ? -11.280 15.793 -0.507 1.00 92.44 87 GLN A C 1
ATOM 673 O O . GLN A 1 87 ? -11.400 16.841 0.123 1.00 92.44 87 GLN A O 1
ATOM 678 N N . PRO A 1 88 ? -12.207 15.423 -1.413 1.00 92.56 88 PRO A N 1
ATOM 679 C CA . PRO A 1 88 ? -13.327 16.288 -1.795 1.00 92.56 88 PRO A CA 1
ATOM 680 C C . PRO A 1 88 ? -14.387 16.535 -0.705 1.00 92.56 88 PRO A C 1
ATOM 682 O O . PRO A 1 88 ? -15.337 17.273 -0.973 1.00 92.56 88 PRO A O 1
ATOM 685 N N . LYS A 1 89 ? -14.286 15.910 0.477 1.00 83.25 89 LYS A N 1
ATOM 686 C CA . LYS A 1 89 ? -15.294 15.975 1.544 1.00 83.25 89 LYS A CA 1
ATOM 687 C C . LYS A 1 89 ? -14.701 16.175 2.933 1.00 83.25 89 LYS A C 1
ATOM 689 O O . LYS A 1 89 ? -13.742 15.447 3.266 1.00 83.25 89 LYS A O 1
#

pLDDT: mean 96.86, std 2.44, range [83.25, 98.75]

Sequence (89 aa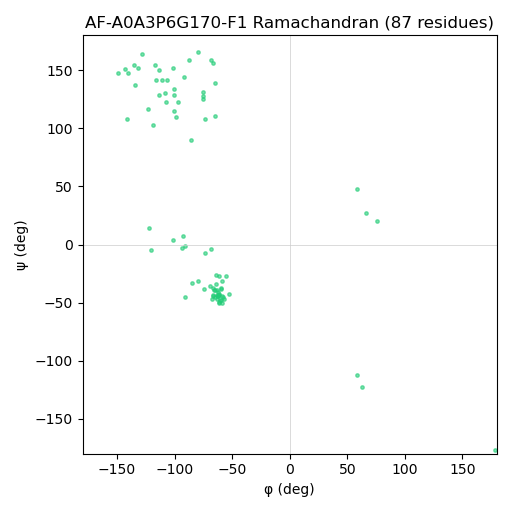):
MKYDQIAELLNSIAERFEWEKVMEGDKIIGLKQGKQSISLEPGGQFELSSAPLETLHQTCAEVNSHLYQVKAVAEEMGIGFLGMGFQPK

InterPro domains:
  IPR006336 Glutamate--cysteine ligase, GCS2 [PF04107] (13-88)
  IPR014746 Glutamine synthetase/guanido kinase, catalytic domain [SSF55931] (18-88)
  IPR035434 Glutamate--cysteine ligase, bacteria and plant [PTHR34378] (1-89)

Solvent-accessible surface area (backbone atoms only — not comparable to full-atom values): 5504 Å² total; per-residue (Å²): 132,56,68,71,60,49,40,52,50,53,52,51,44,23,71,77,68,70,32,45,80,35,66,60,87,94,40,68,55,34,35,37,48,95,69,27,36,36,42,58,47,99,86,64,49,81,42,79,47,72,51,98,66,95,46,71,67,57,51,52,53,51,54,50,51,50,54,48,54,51,46,70,53,29,57,81,70,74,49,86,86,81,96,64,100,61,81,94,121

Organism: Brassica oleracea (NCBI:txid3712)